Protein AF-A0A3C1D213-F1 (afdb_monomer_lite)

Radius of gyration: 16.61 Å; chains: 1; bounding box: 37×25×48 Å

Foldseek 3Di:
DDPPPPPPPPPPPPVDDPDDDPQWDWDADPPPRDIAIEGDDPVDPVNVVVCVVPVPRYDYPVPDDPVRVVVDDDDPVVVVVVVVVCVVPPD

Structure (mmCIF, N/CA/C/O backbone):
data_AF-A0A3C1D213-F1
#
_entry.id   AF-A0A3C1D213-F1
#
loop_
_atom_site.group_PDB
_atom_site.id
_atom_site.type_symbol
_atom_site.label_atom_id
_atom_site.label_alt_id
_atom_site.label_comp_id
_atom_site.label_asym_id
_atom_site.label_entity_id
_atom_site.label_seq_id
_atom_site.pdbx_PDB_ins_code
_atom_site.Cartn_x
_atom_site.Cartn_y
_atom_site.Cartn_z
_atom_site.occupancy
_atom_site.B_iso_or_equiv
_atom_site.auth_seq_id
_atom_site.auth_comp_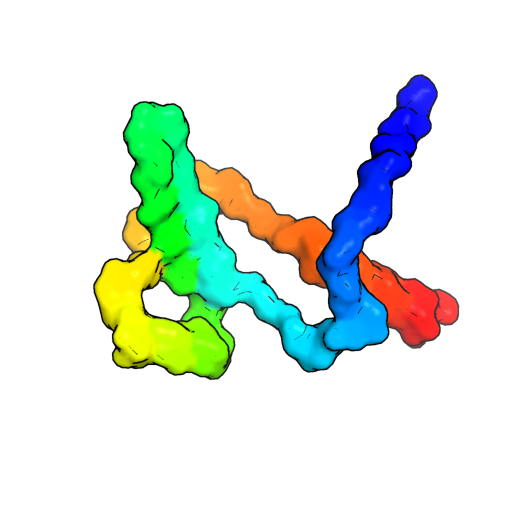id
_atom_site.auth_asym_id
_atom_site.auth_atom_id
_atom_site.pdbx_PDB_model_num
ATOM 1 N N . ALA A 1 1 ? -11.097 5.498 -32.584 1.00 36.47 1 ALA A N 1
ATOM 2 C CA . ALA A 1 1 ? -9.788 6.175 -32.536 1.00 36.47 1 ALA A CA 1
ATOM 3 C C . ALA A 1 1 ? -9.231 5.977 -31.139 1.00 36.47 1 ALA A C 1
ATOM 5 O O . ALA A 1 1 ? -9.941 6.241 -30.178 1.00 36.47 1 ALA A O 1
ATOM 6 N N . ILE A 1 2 ? -8.044 5.390 -31.040 1.00 34.75 2 ILE A N 1
ATOM 7 C CA . ILE A 1 2 ? -7.382 5.085 -29.772 1.00 34.75 2 ILE A CA 1
ATOM 8 C C . ILE A 1 2 ? -6.780 6.409 -29.305 1.00 34.75 2 ILE A C 1
ATOM 10 O O . ILE A 1 2 ? -5.800 6.878 -29.873 1.00 34.75 2 ILE A O 1
ATOM 14 N N . SER A 1 3 ? -7.451 7.086 -28.379 1.00 36.44 3 SER A N 1
ATOM 15 C CA . SER A 1 3 ? -6.898 8.278 -27.748 1.00 36.44 3 SER A CA 1
ATOM 16 C C . SER A 1 3 ? -5.928 7.810 -26.677 1.00 36.44 3 SER A C 1
ATOM 18 O O . SER A 1 3 ? -6.329 7.512 -25.555 1.00 36.44 3 SER A O 1
ATOM 20 N N . ASP A 1 4 ? -4.654 7.716 -27.050 1.00 43.19 4 ASP A N 1
ATOM 21 C CA . ASP A 1 4 ? -3.559 7.716 -26.092 1.00 43.19 4 ASP A CA 1
ATOM 22 C C . ASP A 1 4 ? -3.651 9.019 -25.298 1.00 43.19 4 ASP A C 1
ATOM 24 O O . ASP A 1 4 ? -3.349 10.110 -25.790 1.00 43.19 4 ASP A O 1
ATOM 28 N N . SER A 1 5 ? -4.146 8.915 -24.066 1.00 50.84 5 SER A N 1
ATOM 29 C CA . SER A 1 5 ? -4.092 10.000 -23.103 1.00 50.84 5 S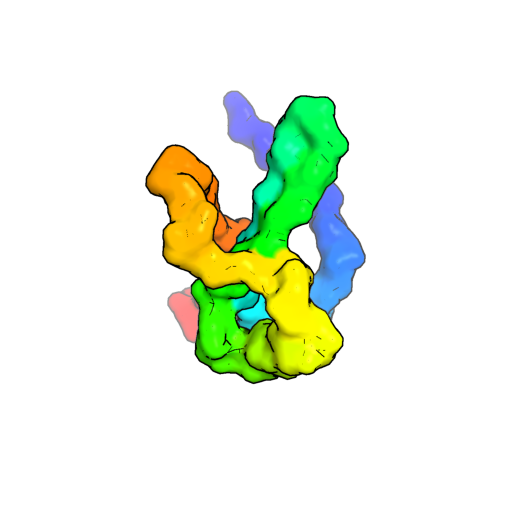ER A CA 1
ATOM 30 C C . SER A 1 5 ? -2.628 10.345 -22.889 1.00 50.84 5 SER A C 1
ATOM 32 O O . SER A 1 5 ? -1.903 9.638 -22.184 1.00 50.84 5 SER A O 1
ATOM 34 N N . ASN A 1 6 ? -2.220 11.456 -23.501 1.00 45.41 6 ASN A N 1
ATOM 35 C CA . ASN A 1 6 ? -0.980 12.179 -23.266 1.00 45.41 6 ASN A CA 1
ATOM 36 C C . ASN A 1 6 ? -1.019 12.744 -21.837 1.00 45.41 6 ASN A C 1
ATOM 38 O O . ASN A 1 6 ? -1.126 13.944 -21.590 1.00 45.41 6 ASN A O 1
ATOM 42 N N . THR A 1 7 ? -1.054 11.825 -20.876 1.00 48.22 7 THR A N 1
ATOM 43 C CA . THR A 1 7 ? -0.945 12.103 -19.458 1.00 48.22 7 THR A CA 1
ATOM 44 C C . THR A 1 7 ? 0.455 12.657 -19.329 1.00 48.22 7 THR A C 1
ATOM 46 O O . THR A 1 7 ? 1.411 11.913 -19.552 1.00 48.22 7 THR A O 1
ATOM 49 N N . ALA A 1 8 ? 0.571 13.965 -19.074 1.00 44.75 8 ALA A N 1
ATOM 50 C CA . ALA A 1 8 ? 1.842 14.599 -18.760 1.00 44.75 8 ALA A CA 1
ATOM 51 C C . ALA A 1 8 ? 2.624 13.630 -17.874 1.00 44.75 8 ALA A C 1
ATOM 53 O O . ALA A 1 8 ? 2.079 13.211 -16.847 1.00 44.75 8 ALA A O 1
ATOM 54 N N . GLN A 1 9 ? 3.810 13.194 -18.327 1.00 50.91 9 GLN A N 1
ATOM 55 C CA . GLN A 1 9 ? 4.679 12.302 -17.562 1.00 50.91 9 GLN A CA 1
ATOM 56 C C . GLN A 1 9 ? 4.644 12.798 -16.126 1.00 50.91 9 GLN A C 1
ATOM 58 O O . GLN A 1 9 ? 5.028 13.943 -15.866 1.00 50.91 9 GLN A O 1
ATOM 63 N N . GLN A 1 10 ? 4.047 12.005 -15.228 1.00 48.09 10 GLN A N 1
ATOM 64 C CA . GLN A 1 10 ? 3.968 12.402 -13.835 1.00 48.09 10 GLN A CA 1
ATOM 65 C C . GLN A 1 10 ? 5.392 12.737 -13.420 1.00 48.09 10 GLN A C 1
ATOM 67 O O . GLN A 1 10 ? 6.277 11.892 -13.531 1.00 48.09 10 GLN A O 1
ATOM 72 N N . ARG A 1 11 ? 5.605 13.987 -12.996 1.00 44.94 11 ARG A N 1
ATOM 73 C CA . ARG A 1 11 ? 6.891 14.521 -12.537 1.00 44.94 11 ARG A CA 1
ATOM 74 C C . ARG A 1 11 ? 7.307 13.913 -11.193 1.00 44.94 11 ARG A C 1
ATOM 76 O O . ARG A 1 11 ? 7.816 14.611 -10.323 1.00 44.94 11 ARG A O 1
ATOM 83 N N . PHE A 1 12 ? 7.072 12.625 -10.983 1.00 52.84 12 PHE A N 1
ATOM 84 C CA . PHE A 1 12 ? 7.925 11.889 -10.075 1.00 52.84 12 PHE A CA 1
ATOM 85 C C . PHE A 1 12 ? 9.260 11.799 -10.800 1.00 52.84 12 PHE A C 1
ATOM 87 O O . PHE A 1 12 ? 9.285 11.402 -11.962 1.00 52.84 12 PHE A O 1
ATOM 94 N N . GLY A 1 13 ? 10.340 12.258 -10.172 1.00 51.69 13 GLY A N 1
ATOM 95 C CA . GLY A 1 13 ? 11.687 12.100 -10.711 1.00 51.69 13 GLY A CA 1
ATOM 96 C C . GLY A 1 13 ? 12.005 10.612 -10.831 1.00 51.69 13 GLY A C 1
ATOM 97 O O . GLY A 1 13 ? 12.613 10.034 -9.939 1.00 51.69 13 GLY A O 1
ATOM 98 N N . LEU A 1 14 ? 11.542 9.981 -11.910 1.00 53.56 14 LEU A N 1
ATOM 99 C CA . LEU A 1 14 ? 11.871 8.607 -12.275 1.00 53.56 14 LEU A CA 1
ATOM 100 C C . LEU A 1 14 ? 13.336 8.504 -12.719 1.00 53.56 14 LEU A C 1
ATOM 102 O O . LEU A 1 14 ? 13.838 7.397 -12.878 1.00 53.56 14 LEU A O 1
ATOM 106 N N . ASP A 1 15 ? 14.013 9.642 -12.896 1.00 58.84 15 ASP A N 1
ATOM 107 C CA . ASP A 1 15 ? 15.358 9.731 -13.454 1.00 58.84 15 ASP A CA 1
ATOM 108 C C . ASP A 1 15 ? 16.390 8.927 -12.646 1.00 58.84 15 ASP A C 1
ATOM 110 O O . ASP A 1 15 ? 17.385 8.498 -13.220 1.00 58.84 15 ASP A O 1
ATOM 114 N N . ASN A 1 16 ? 16.154 8.670 -11.347 1.00 70.38 16 ASN A N 1
ATOM 115 C CA . ASN A 1 16 ? 16.991 7.784 -10.526 1.00 70.38 16 ASN A CA 1
ATOM 116 C C . ASN A 1 16 ? 16.201 7.073 -9.407 1.00 70.38 16 ASN A C 1
ATOM 118 O O . ASN A 1 16 ? 16.258 7.466 -8.242 1.00 70.38 16 ASN A O 1
ATOM 122 N N . ILE A 1 17 ? 15.494 5.990 -9.740 1.00 77.81 17 ILE A N 1
ATOM 123 C CA . ILE A 1 17 ? 14.934 5.066 -8.738 1.00 77.81 17 ILE A CA 1
ATOM 124 C C . ILE A 1 17 ? 15.923 3.923 -8.496 1.00 77.81 17 ILE A C 1
ATOM 126 O O . ILE A 1 17 ? 16.158 3.104 -9.380 1.00 77.81 17 ILE A O 1
ATOM 130 N N . ASN A 1 18 ? 16.459 3.827 -7.280 1.00 87.50 18 ASN A N 1
ATOM 131 C CA . ASN A 1 18 ? 17.298 2.706 -6.834 1.00 87.50 18 ASN A CA 1
ATOM 132 C C . ASN A 1 18 ? 16.523 1.645 -6.028 1.00 87.50 18 ASN A C 1
ATOM 134 O O . ASN A 1 18 ? 17.012 0.533 -5.843 1.00 87.50 18 ASN A O 1
ATOM 138 N N . TYR A 1 19 ? 15.323 1.981 -5.545 1.00 89.50 19 TYR A N 1
ATOM 139 C CA . TYR A 1 19 ? 14.488 1.109 -4.727 1.00 89.50 19 TYR A CA 1
ATOM 140 C C . TYR A 1 19 ? 13.005 1.375 -4.978 1.00 89.50 19 TYR A C 1
ATOM 142 O O . TYR A 1 19 ? 12.544 2.512 -4.896 1.00 89.50 19 TYR A O 1
ATOM 150 N N . ILE A 1 20 ? 12.242 0.318 -5.249 1.00 89.94 20 ILE A N 1
ATOM 151 C CA . ILE A 1 20 ? 10.784 0.374 -5.367 1.00 89.94 20 ILE A CA 1
ATOM 152 C C . ILE A 1 20 ? 10.182 -0.961 -4.924 1.00 89.94 20 ILE A C 1
ATOM 154 O O . ILE A 1 20 ? 10.645 -2.029 -5.327 1.00 89.94 20 ILE A O 1
ATOM 158 N N . ARG A 1 21 ? 9.143 -0.906 -4.086 1.00 94.12 21 ARG A N 1
ATOM 159 C CA . ARG A 1 21 ? 8.396 -2.070 -3.591 1.00 94.12 21 ARG A CA 1
ATOM 160 C C . ARG A 1 21 ? 6.908 -1.756 -3.491 1.00 94.12 21 ARG A C 1
ATOM 162 O O . ARG A 1 21 ? 6.505 -0.600 -3.406 1.00 94.12 21 ARG A O 1
ATOM 169 N N . ASN A 1 22 ? 6.091 -2.804 -3.510 1.00 94.44 22 ASN A N 1
ATOM 170 C CA . ASN A 1 22 ? 4.644 -2.721 -3.325 1.00 94.44 22 ASN A CA 1
ATOM 171 C C . ASN A 1 22 ? 4.279 -3.046 -1.867 1.00 94.44 22 ASN A C 1
ATOM 173 O O . ASN A 1 22 ? 3.636 -4.057 -1.596 1.00 94.44 22 ASN A O 1
ATOM 177 N N . SER A 1 23 ? 4.745 -2.217 -0.937 1.00 95.50 23 SER A N 1
ATOM 178 C CA . SER A 1 23 ? 4.772 -2.569 0.487 1.00 95.50 23 SER A CA 1
ATOM 179 C C . SER A 1 23 ? 3.475 -2.287 1.234 1.00 95.50 23 SER A C 1
ATOM 181 O O . SER A 1 23 ? 3.191 -2.945 2.228 1.00 95.50 23 SER A O 1
ATOM 183 N N . VAL A 1 24 ? 2.669 -1.326 0.777 1.00 95.75 24 VAL A N 1
ATOM 184 C CA . VAL A 1 24 ? 1.439 -0.899 1.463 1.00 95.75 24 VAL A CA 1
ATOM 185 C C . VAL A 1 24 ? 0.292 -0.772 0.470 1.00 95.75 24 VAL A C 1
ATOM 187 O O . VAL A 1 24 ? 0.474 -0.278 -0.645 1.00 95.75 24 VAL A O 1
ATOM 190 N N . LYS A 1 25 ? -0.911 -1.172 0.891 1.00 95.19 25 LYS A N 1
ATOM 191 C CA . LYS A 1 25 ? -2.171 -0.815 0.224 1.00 95.19 25 LYS A CA 1
ATOM 192 C C . LYS A 1 25 ? -2.962 0.141 1.100 1.00 95.19 25 LYS A C 1
ATOM 194 O O . LYS A 1 25 ? -3.144 -0.121 2.282 1.00 95.19 25 LYS A O 1
ATOM 199 N N . ALA A 1 26 ? -3.444 1.228 0.512 1.00 94.62 26 ALA A N 1
ATOM 200 C CA . ALA A 1 26 ? -4.328 2.169 1.181 1.00 94.62 26 ALA A CA 1
ATOM 201 C C . ALA A 1 26 ? -5.745 2.021 0.626 1.00 94.62 26 ALA A C 1
ATOM 203 O O . ALA A 1 26 ? -5.930 1.959 -0.591 1.00 94.62 26 ALA A O 1
ATOM 204 N N . THR A 1 27 ? -6.734 1.988 1.510 1.00 95.19 27 THR A N 1
ATOM 205 C CA . THR A 1 27 ? -8.144 2.161 1.159 1.00 95.19 27 THR A CA 1
ATOM 206 C C . THR A 1 27 ? -8.647 3.459 1.764 1.00 95.19 27 THR A C 1
ATOM 208 O O . THR A 1 27 ? -8.162 3.898 2.808 1.00 95.19 27 THR A O 1
ATOM 211 N N . VAL A 1 28 ? -9.604 4.082 1.087 1.00 96.06 28 VAL A N 1
ATOM 212 C CA . VAL A 1 28 ? -10.281 5.285 1.565 1.00 96.06 28 VAL A CA 1
ATOM 213 C C . VAL A 1 28 ? -11.764 4.974 1.581 1.00 96.06 28 VAL A C 1
ATOM 215 O O . VAL A 1 28 ? -12.316 4.560 0.561 1.00 96.06 28 VAL A O 1
ATOM 218 N N . ASP A 1 29 ? -12.388 5.131 2.739 1.00 94.75 29 ASP A N 1
ATOM 219 C CA . ASP A 1 29 ? -13.838 5.067 2.850 1.00 94.75 29 ASP A CA 1
ATOM 220 C C . ASP A 1 29 ? -14.447 6.276 2.123 1.00 94.75 29 ASP A C 1
ATOM 222 O O . ASP A 1 29 ? -14.057 7.422 2.348 1.00 94.75 29 ASP A O 1
ATOM 226 N N . ALA A 1 30 ? -15.373 6.016 1.203 1.00 95.12 30 ALA A N 1
ATOM 227 C CA . ALA A 1 30 ? -15.958 7.051 0.359 1.00 95.12 30 ALA A CA 1
ATOM 228 C C . ALA A 1 30 ? -16.960 7.951 1.102 1.00 95.12 30 ALA A C 1
ATOM 230 O O . ALA A 1 30 ? -17.267 9.037 0.611 1.00 95.12 30 ALA A O 1
ATOM 231 N N . TYR A 1 31 ? -17.482 7.513 2.249 1.00 95.75 31 TYR A N 1
ATOM 232 C CA . TYR A 1 31 ? -18.482 8.252 3.015 1.00 95.75 31 TYR A CA 1
ATOM 233 C C . TYR A 1 31 ? -17.850 9.240 3.993 1.00 95.75 31 TYR A C 1
ATOM 235 O O . TYR A 1 31 ? -18.310 10.378 4.079 1.00 95.75 31 TYR A O 1
ATOM 243 N N . ASP A 1 32 ? -16.814 8.825 4.726 1.00 96.25 32 ASP A N 1
ATOM 244 C CA . ASP A 1 32 ? -16.182 9.645 5.773 1.00 96.25 32 ASP A CA 1
ATOM 245 C C . ASP A 1 32 ? -14.717 10.024 5.478 1.00 96.25 32 ASP A C 1
ATOM 247 O O . ASP A 1 32 ? -14.127 10.832 6.198 1.00 96.25 32 ASP A O 1
ATOM 251 N N . GLY A 1 33 ? -14.124 9.486 4.408 1.00 96.19 33 GLY A N 1
ATOM 252 C CA . GLY A 1 33 ? -12.737 9.747 4.027 1.00 96.19 33 GLY A CA 1
ATOM 253 C C . GLY A 1 33 ? -11.703 9.001 4.872 1.00 96.19 33 GLY A C 1
ATOM 254 O O . GLY A 1 33 ? -10.506 9.288 4.764 1.00 96.19 33 GLY A O 1
ATOM 255 N N . LYS A 1 34 ? -12.112 8.053 5.720 1.00 96.06 34 LYS A N 1
ATOM 256 C CA . LYS A 1 34 ? -11.200 7.301 6.581 1.00 96.06 34 LYS A CA 1
ATOM 257 C C . LYS A 1 34 ? -10.214 6.492 5.751 1.00 96.06 34 LYS A C 1
ATOM 259 O O . LYS A 1 34 ? -10.585 5.607 4.982 1.00 96.06 34 LYS A O 1
ATOM 264 N N . VAL A 1 35 ? -8.930 6.753 5.978 1.00 96.38 35 VAL A N 1
ATOM 265 C CA . VAL A 1 35 ? -7.839 6.008 5.351 1.00 96.38 35 VAL A CA 1
ATOM 266 C C . VAL A 1 35 ? -7.480 4.804 6.214 1.00 96.38 35 VAL A C 1
ATOM 268 O O . VAL A 1 35 ? -7.224 4.940 7.410 1.00 96.38 35 VAL A O 1
ATOM 271 N N . THR A 1 36 ? -7.427 3.622 5.606 1.00 96.12 36 THR A N 1
ATOM 272 C CA . THR A 1 36 ? -6.883 2.415 6.237 1.00 96.12 36 THR A CA 1
ATOM 273 C C . THR A 1 36 ? -5.689 1.924 5.436 1.00 96.12 36 THR A C 1
ATOM 275 O O . THR A 1 36 ? -5.769 1.773 4.218 1.00 96.12 36 THR A O 1
ATOM 278 N N . LEU A 1 37 ? -4.572 1.684 6.119 1.00 96.31 37 LEU A N 1
ATOM 279 C CA . LEU A 1 37 ? -3.345 1.181 5.511 1.00 96.31 37 LEU A CA 1
ATOM 280 C C . LEU A 1 37 ? -3.167 -0.297 5.856 1.00 96.31 37 LEU A C 1
ATOM 282 O O . LEU A 1 37 ? -3.312 -0.685 7.014 1.00 96.31 37 LEU A O 1
ATOM 286 N N . TYR A 1 38 ? -2.813 -1.100 4.861 1.00 96.31 38 TYR A N 1
ATOM 287 C CA . TYR A 1 38 ? -2.571 -2.533 4.980 1.00 96.31 38 TYR A CA 1
ATOM 288 C C . TYR A 1 38 ? -1.127 -2.853 4.601 1.00 96.31 38 TYR A C 1
ATOM 290 O O . TYR A 1 38 ? -0.657 -2.439 3.537 1.00 96.31 38 TYR A O 1
ATOM 298 N N . ALA A 1 39 ? -0.434 -3.595 5.458 1.00 96.31 39 ALA A N 1
ATOM 299 C CA . ALA A 1 39 ? 0.937 -4.047 5.238 1.00 96.31 39 ALA A CA 1
ATOM 300 C C . ALA A 1 39 ? 0.959 -5.176 4.196 1.00 96.31 39 ALA A C 1
ATOM 302 O O . ALA A 1 39 ? 0.593 -6.290 4.523 1.00 96.31 39 ALA A O 1
ATOM 303 N N . TRP A 1 40 ? 1.340 -4.896 2.947 1.00 95.50 40 TRP A N 1
ATOM 304 C CA . TRP A 1 40 ? 1.204 -5.827 1.815 1.00 95.50 40 TRP A CA 1
ATOM 305 C C . TRP A 1 40 ? 2.409 -6.757 1.604 1.00 95.50 40 TRP A C 1
ATOM 307 O O . TRP A 1 40 ? 2.236 -7.923 1.262 1.00 95.50 40 TRP A O 1
ATOM 317 N N . ASP A 1 41 ? 3.629 -6.242 1.767 1.00 94.62 41 ASP A N 1
ATOM 318 C CA . ASP A 1 41 ? 4.868 -7.021 1.639 1.00 94.62 41 ASP A CA 1
ATOM 319 C C . ASP A 1 41 ? 5.601 -7.028 2.981 1.00 94.62 41 ASP A C 1
ATOM 321 O O . ASP A 1 41 ? 6.439 -6.171 3.252 1.00 94.62 41 ASP A O 1
ATOM 325 N N . GLU A 1 42 ? 5.272 -7.994 3.838 1.00 92.06 42 GLU A N 1
ATOM 326 C CA . GLU A 1 42 ? 5.852 -8.124 5.185 1.00 92.06 42 GLU A CA 1
ATOM 327 C C . GLU A 1 42 ? 7.367 -8.399 5.175 1.00 92.06 42 GLU A C 1
ATOM 329 O O . GLU A 1 42 ? 8.037 -8.272 6.204 1.00 92.06 42 GLU A O 1
ATOM 334 N N . THR A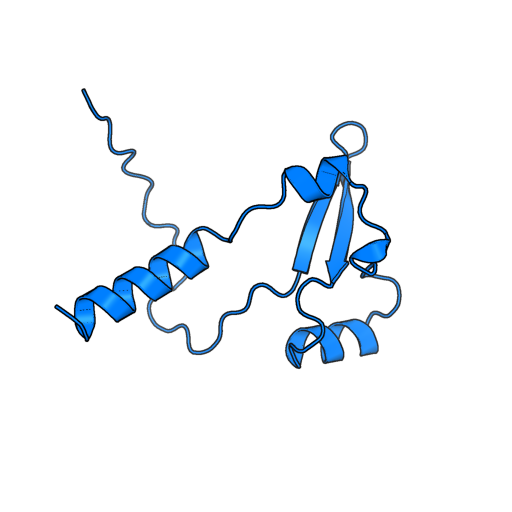 1 43 ? 7.931 -8.750 4.015 1.00 94.94 43 THR A N 1
ATOM 335 C CA . THR A 1 43 ? 9.372 -8.973 3.853 1.00 94.94 43 THR A CA 1
ATOM 336 C C . THR A 1 43 ? 10.150 -7.690 3.562 1.00 94.94 43 THR A C 1
ATOM 338 O O . THR A 1 43 ? 11.381 -7.703 3.621 1.00 94.94 43 THR A O 1
ATOM 341 N N . ASP A 1 44 ? 9.468 -6.574 3.283 1.00 96.25 44 ASP A N 1
ATOM 342 C CA . ASP A 1 44 ? 10.117 -5.293 3.014 1.00 96.25 44 ASP A CA 1
ATOM 343 C C . ASP A 1 44 ? 10.745 -4.701 4.296 1.00 96.25 44 ASP A C 1
ATOM 345 O O . ASP A 1 44 ? 10.023 -4.354 5.238 1.00 96.25 44 ASP A O 1
ATOM 349 N N . PRO A 1 45 ? 12.077 -4.497 4.343 1.00 95.62 45 PRO A N 1
ATOM 350 C CA . PRO A 1 45 ? 12.741 -3.911 5.508 1.00 95.62 45 PRO A CA 1
ATOM 351 C C . PRO A 1 45 ? 12.284 -2.475 5.812 1.00 95.62 45 PRO A C 1
ATOM 353 O O . PRO A 1 45 ? 12.290 -2.056 6.977 1.00 95.62 45 PRO A O 1
ATOM 356 N N . VAL A 1 46 ? 11.869 -1.710 4.795 1.00 95.31 46 VAL A N 1
ATOM 357 C CA . VAL A 1 46 ? 11.344 -0.348 4.980 1.00 95.31 46 VAL A CA 1
ATOM 358 C C . VAL A 1 46 ? 9.992 -0.405 5.688 1.00 95.31 46 VAL A C 1
ATOM 360 O O . VAL A 1 46 ? 9.793 0.303 6.677 1.00 95.31 46 VAL A O 1
ATOM 363 N N . LEU A 1 47 ? 9.099 -1.302 5.260 1.00 96.00 47 LEU A N 1
ATOM 364 C CA . LEU A 1 47 ? 7.814 -1.534 5.922 1.00 96.00 47 LEU A CA 1
ATOM 365 C C . LEU A 1 47 ? 7.985 -2.008 7.367 1.00 96.00 47 LEU A C 1
ATOM 367 O O . LEU A 1 47 ? 7.347 -1.464 8.267 1.00 96.00 47 LEU A O 1
ATOM 371 N N . GLN A 1 48 ? 8.880 -2.968 7.608 1.00 95.75 48 GLN A N 1
ATOM 372 C CA . GLN A 1 48 ? 9.164 -3.468 8.957 1.00 95.75 48 GLN A CA 1
ATOM 373 C C . GLN A 1 48 ? 9.656 -2.355 9.887 1.00 95.75 48 GLN A C 1
ATOM 375 O O . GLN A 1 48 ? 9.282 -2.298 11.058 1.00 95.75 48 GLN A O 1
ATOM 380 N N . THR A 1 49 ? 10.494 -1.449 9.379 1.00 96.19 49 THR A N 1
ATOM 381 C CA . THR A 1 49 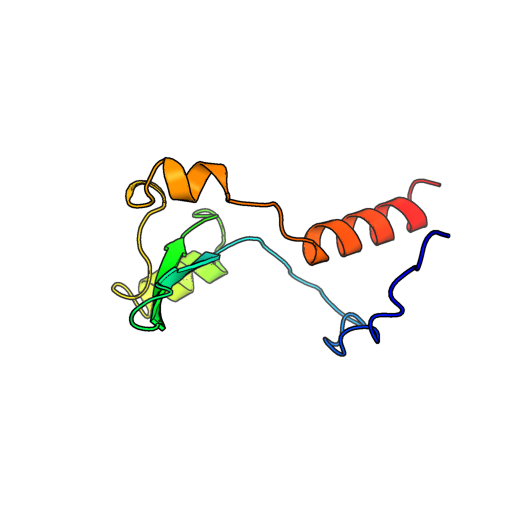? 10.964 -0.287 10.144 1.00 96.19 49 THR A CA 1
ATOM 382 C C . THR A 1 49 ? 9.814 0.673 10.433 1.00 96.19 49 THR A C 1
ATOM 384 O O . THR A 1 49 ? 9.663 1.122 11.568 1.00 96.19 49 THR A O 1
ATOM 387 N N . TRP A 1 50 ? 8.950 0.930 9.448 1.00 95.44 50 TRP A N 1
ATOM 388 C CA . TRP A 1 50 ? 7.769 1.773 9.629 1.00 95.44 50 TRP A CA 1
ATOM 389 C C . TRP A 1 50 ? 6.809 1.216 10.686 1.00 95.44 50 TRP A C 1
ATOM 391 O O . TRP A 1 50 ? 6.364 1.956 11.559 1.00 95.44 50 TRP A O 1
ATOM 401 N N . GLN A 1 51 ? 6.546 -0.094 10.673 1.00 94.94 51 GLN A N 1
ATOM 402 C CA . GLN A 1 51 ? 5.719 -0.764 11.683 1.00 94.94 51 GLN A CA 1
ATOM 403 C C . GLN A 1 51 ? 6.319 -0.672 13.091 1.00 94.94 51 GLN A C 1
ATOM 405 O O . GLN A 1 51 ? 5.578 -0.510 14.055 1.00 94.94 51 GLN A O 1
ATOM 410 N N . LYS A 1 52 ? 7.651 -0.728 13.229 1.00 95.50 52 LYS A N 1
ATOM 411 C CA . LYS A 1 52 ? 8.325 -0.548 14.529 1.00 95.50 52 LYS A CA 1
ATOM 412 C C . LYS A 1 52 ? 8.163 0.868 15.077 1.00 95.50 52 LYS A C 1
ATOM 414 O O . LYS A 1 52 ? 7.991 1.033 16.280 1.00 95.50 52 LYS A O 1
ATOM 419 N N . VAL A 1 53 ? 8.234 1.879 14.210 1.00 96.69 53 VAL A N 1
ATOM 420 C CA . VAL A 1 53 ? 8.093 3.290 14.606 1.00 96.69 53 VAL A CA 1
ATOM 421 C C . VAL A 1 53 ? 6.626 3.650 14.866 1.00 96.69 53 VAL A C 1
ATOM 423 O O . VAL A 1 53 ? 6.332 4.389 15.803 1.00 96.69 53 VAL A O 1
ATOM 426 N N . TYR A 1 54 ? 5.700 3.101 14.074 1.00 94.88 54 TYR A N 1
ATOM 427 C CA . TYR A 1 54 ? 4.273 3.432 14.096 1.00 94.88 54 TYR A CA 1
ATOM 428 C C . TYR A 1 54 ? 3.373 2.184 14.191 1.00 94.88 54 TYR A C 1
ATOM 430 O O . TYR A 1 54 ? 2.621 1.884 13.253 1.00 94.88 54 TYR A O 1
ATOM 438 N N . PRO A 1 55 ? 3.383 1.468 15.327 1.00 90.31 55 PRO A N 1
ATOM 439 C CA . PRO A 1 55 ? 2.783 0.135 15.453 1.00 90.31 55 PRO A CA 1
ATOM 440 C C . PRO A 1 55 ? 1.266 0.078 15.235 1.00 90.31 55 PRO A C 1
ATOM 442 O O . PRO A 1 55 ? 0.742 -0.976 14.898 1.00 90.31 55 PRO A O 1
ATOM 445 N N . SER A 1 56 ? 0.547 1.192 15.395 1.00 92.44 56 SER A N 1
ATOM 446 C CA . SER A 1 56 ? -0.912 1.257 15.230 1.00 92.44 56 SER A CA 1
ATOM 447 C C . SER A 1 56 ? -1.381 1.768 13.863 1.00 92.44 56 SER A C 1
ATOM 449 O O . SER A 1 56 ? -2.585 1.863 13.631 1.00 92.44 56 SER A O 1
ATOM 451 N N . THR A 1 57 ? -0.465 2.131 12.958 1.00 93.44 57 THR A N 1
ATOM 452 C CA . THR A 1 57 ? -0.834 2.788 11.687 1.00 93.44 57 THR A CA 1
ATOM 453 C C . THR A 1 57 ? -1.179 1.822 10.560 1.00 93.44 57 THR A C 1
ATOM 455 O O . THR A 1 57 ? -1.863 2.207 9.614 1.00 93.44 57 THR A O 1
ATOM 458 N N . LEU A 1 58 ? -0.717 0.576 10.655 1.00 95.44 58 LEU A N 1
ATOM 459 C CA . LEU A 1 58 ? -0.864 -0.446 9.625 1.00 95.44 58 LEU A CA 1
ATOM 460 C C . LEU A 1 58 ? -1.679 -1.617 10.161 1.00 95.44 58 LEU A C 1
ATOM 462 O O . LEU A 1 58 ? -1.456 -2.080 11.277 1.00 95.44 58 LEU A O 1
ATOM 466 N N . LYS A 1 59 ? -2.586 -2.123 9.330 1.00 95.44 59 LYS A N 1
ATOM 467 C CA . LYS A 1 59 ? -3.315 -3.366 9.567 1.00 95.44 59 LYS A CA 1
ATOM 468 C C . LYS A 1 59 ? -2.679 -4.529 8.807 1.00 95.44 59 LYS A C 1
ATOM 470 O O . LYS A 1 59 ? -2.108 -4.310 7.733 1.00 95.44 59 LYS A O 1
ATOM 475 N N . PRO A 1 60 ? -2.786 -5.762 9.320 1.00 94.94 60 PRO A N 1
ATOM 476 C CA . PRO A 1 60 ? -2.407 -6.941 8.555 1.00 94.94 60 PRO A CA 1
ATOM 477 C C . PRO A 1 60 ? -3.353 -7.135 7.361 1.00 94.94 60 PRO A C 1
ATOM 479 O O . PRO A 1 60 ? -4.516 -6.730 7.394 1.00 94.94 60 PRO A O 1
ATOM 482 N N . ILE A 1 61 ? -2.868 -7.784 6.300 1.00 93.12 61 ILE A N 1
ATOM 483 C CA . ILE A 1 61 ? -3.668 -8.084 5.094 1.00 93.12 61 ILE A CA 1
ATOM 484 C C . ILE A 1 61 ? -4.885 -8.942 5.435 1.00 93.12 61 ILE A C 1
ATOM 486 O O . ILE A 1 61 ? -5.929 -8.795 4.808 1.00 93.12 61 ILE A O 1
ATOM 490 N N . SER A 1 62 ? -4.765 -9.809 6.442 1.00 94.38 62 SER A N 1
ATOM 491 C CA . SER A 1 62 ? -5.852 -10.662 6.929 1.00 94.38 62 SER A CA 1
ATOM 492 C C . SER A 1 62 ? -7.094 -9.883 7.368 1.00 94.38 62 SER A C 1
ATOM 494 O O . SER A 1 62 ? -8.187 -10.439 7.347 1.00 94.38 62 SER A O 1
ATOM 496 N N . ASP A 1 63 ? -6.942 -8.607 7.736 1.00 95.69 63 ASP A N 1
ATOM 497 C CA . ASP A 1 63 ? -8.052 -7.734 8.132 1.00 95.69 63 ASP A CA 1
ATOM 498 C C . ASP A 1 63 ? -8.754 -7.084 6.924 1.00 95.69 63 ASP A C 1
ATOM 500 O O . ASP A 1 63 ? -9.732 -6.347 7.086 1.00 95.69 63 ASP A O 1
ATOM 504 N N . MET A 1 64 ? -8.245 -7.281 5.705 1.00 95.50 64 MET A N 1
ATOM 505 C CA . MET A 1 64 ? -8.879 -6.798 4.481 1.00 95.50 64 MET A CA 1
ATOM 506 C C . MET A 1 64 ? -10.047 -7.715 4.108 1.00 95.50 64 MET A C 1
ATOM 508 O O . MET A 1 64 ? -9.896 -8.932 4.029 1.00 95.50 64 MET A O 1
ATOM 512 N N . SER A 1 65 ? -11.220 -7.133 3.839 1.00 95.69 65 SER A N 1
ATOM 513 C CA . SER A 1 65 ? -12.384 -7.913 3.407 1.00 95.69 65 SER A CA 1
ATOM 514 C C . SER A 1 65 ? -12.147 -8.581 2.049 1.00 95.69 65 SER A C 1
ATOM 516 O O . SER A 1 65 ? -11.399 -8.073 1.211 1.00 95.69 65 SER A O 1
ATOM 518 N N . ALA A 1 66 ? -12.826 -9.705 1.802 1.00 95.56 66 ALA A N 1
ATOM 519 C CA . ALA A 1 66 ? -12.731 -10.426 0.531 1.00 95.56 66 ALA A CA 1
ATOM 520 C C . ALA A 1 66 ? -13.141 -9.554 -0.672 1.00 95.56 66 ALA A C 1
ATOM 522 O O . ALA A 1 66 ? -12.481 -9.580 -1.712 1.00 95.56 66 ALA A O 1
ATOM 523 N N . ASP A 1 67 ? -14.173 -8.723 -0.505 1.00 94.69 67 ASP A N 1
ATOM 524 C CA . ASP A 1 67 ? -14.620 -7.792 -1.543 1.00 94.69 67 ASP A CA 1
ATOM 525 C C . ASP A 1 67 ? -13.528 -6.778 -1.890 1.00 94.69 67 ASP A C 1
ATOM 527 O O . ASP A 1 67 ? -13.212 -6.598 -3.067 1.00 94.69 67 ASP A O 1
ATOM 531 N N . LEU A 1 68 ? -12.878 -6.165 -0.894 1.00 93.88 68 LEU A N 1
ATOM 532 C CA . LEU A 1 68 ? -11.751 -5.261 -1.141 1.00 93.88 68 LEU A CA 1
ATOM 533 C C . LEU A 1 68 ? -10.574 -5.998 -1.783 1.00 93.88 68 LEU A C 1
ATOM 535 O O . LEU A 1 68 ? -9.994 -5.496 -2.746 1.00 93.88 68 LEU A O 1
ATOM 539 N N . MET A 1 69 ? -10.268 -7.205 -1.304 1.00 94.38 69 MET A N 1
ATOM 540 C CA . MET A 1 69 ? -9.189 -8.037 -1.834 1.00 94.38 69 MET A CA 1
ATOM 541 C C . MET A 1 69 ? -9.364 -8.312 -3.332 1.00 94.38 69 MET A C 1
ATOM 543 O O . MET A 1 69 ? -8.408 -8.194 -4.098 1.00 94.38 69 MET A O 1
ATOM 547 N N . SER A 1 70 ? -10.594 -8.596 -3.776 1.00 96.12 70 SER A N 1
ATOM 548 C CA . SER A 1 70 ? -10.906 -8.843 -5.193 1.00 96.12 70 SER A CA 1
ATOM 549 C C . SER A 1 70 ? -10.638 -7.642 -6.113 1.00 96.12 70 SER A C 1
ATOM 551 O O . SER A 1 70 ? -10.454 -7.806 -7.321 1.00 96.12 70 SER A O 1
ATOM 553 N N . HIS A 1 71 ? -10.563 -6.434 -5.550 1.00 94.94 71 HIS A N 1
ATOM 554 C CA . HIS A 1 71 ? -10.301 -5.201 -6.288 1.00 94.94 71 HIS A CA 1
ATOM 555 C C . HIS A 1 71 ? -8.8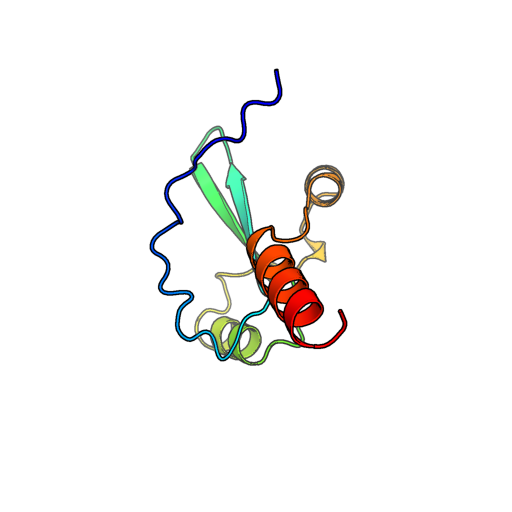36 -4.765 -6.231 1.00 94.94 71 HIS A C 1
ATOM 557 O O . HIS A 1 71 ? -8.461 -3.818 -6.929 1.00 94.94 71 HIS A O 1
ATOM 563 N N . VAL A 1 72 ? -7.984 -5.437 -5.452 1.00 93.56 72 VAL A N 1
ATOM 564 C CA . VAL A 1 72 ? -6.567 -5.078 -5.368 1.00 93.56 72 VAL A CA 1
ATOM 565 C C . VAL A 1 72 ? -5.888 -5.301 -6.717 1.00 93.56 72 VAL A C 1
ATOM 567 O O . VAL A 1 72 ? -5.961 -6.371 -7.318 1.00 93.56 72 VAL A O 1
ATOM 570 N N . ARG A 1 73 ? -5.190 -4.270 -7.203 1.00 92.69 73 ARG A N 1
ATOM 571 C CA . ARG A 1 73 ? -4.444 -4.310 -8.465 1.00 92.69 73 ARG A CA 1
ATOM 572 C C . ARG A 1 73 ? -2.941 -4.199 -8.243 1.00 92.69 73 ARG A C 1
ATOM 574 O O . ARG A 1 73 ? -2.455 -3.630 -7.257 1.00 92.69 73 ARG A O 1
ATOM 581 N N . TYR A 1 74 ? -2.207 -4.731 -9.214 1.00 92.19 74 TYR A N 1
ATOM 582 C CA . TYR A 1 74 ? -0.771 -4.531 -9.307 1.00 92.19 74 TYR A CA 1
ATOM 583 C C . TYR A 1 74 ? -0.449 -3.058 -9.613 1.00 92.19 74 TYR A C 1
ATOM 585 O O . TYR A 1 74 ? -1.131 -2.468 -10.454 1.00 92.19 74 TYR A O 1
ATOM 593 N N . PRO A 1 75 ? 0.559 -2.445 -8.964 1.00 92.06 75 PRO A N 1
ATOM 594 C CA . PRO A 1 75 ? 0.886 -1.042 -9.197 1.00 92.06 75 PRO A CA 1
ATOM 595 C C . PRO A 1 75 ? 1.352 -0.780 -10.632 1.00 92.06 75 PRO A C 1
ATOM 597 O O . PRO A 1 75 ? 2.329 -1.365 -11.104 1.00 92.06 75 PRO A O 1
ATOM 600 N N . THR A 1 76 ? 0.691 0.158 -11.307 1.00 90.62 76 THR A N 1
ATOM 601 C CA . THR A 1 76 ? 0.998 0.529 -12.694 1.00 90.62 76 THR A CA 1
ATOM 602 C C . THR A 1 76 ? 2.430 1.039 -12.858 1.00 90.62 76 THR A C 1
ATOM 604 O O . THR A 1 76 ? 3.079 0.715 -13.848 1.00 90.62 76 THR A O 1
ATOM 607 N N . ASP A 1 77 ? 2.955 1.808 -11.904 1.00 87.88 77 ASP A N 1
ATOM 608 C CA . ASP A 1 77 ? 4.304 2.377 -12.026 1.00 87.88 77 ASP A CA 1
ATOM 609 C C . ASP A 1 77 ? 5.400 1.328 -11.861 1.00 87.88 77 ASP A C 1
ATOM 611 O O . ASP A 1 77 ? 6.392 1.353 -12.588 1.00 87.88 77 ASP A O 1
ATOM 615 N N . LEU A 1 78 ? 5.176 0.333 -10.998 1.00 90.44 78 LEU A N 1
ATOM 616 C CA . LEU A 1 78 ? 6.091 -0.797 -10.867 1.00 90.44 78 LEU A CA 1
ATOM 617 C C . LEU A 1 78 ? 6.122 -1.616 -12.168 1.00 90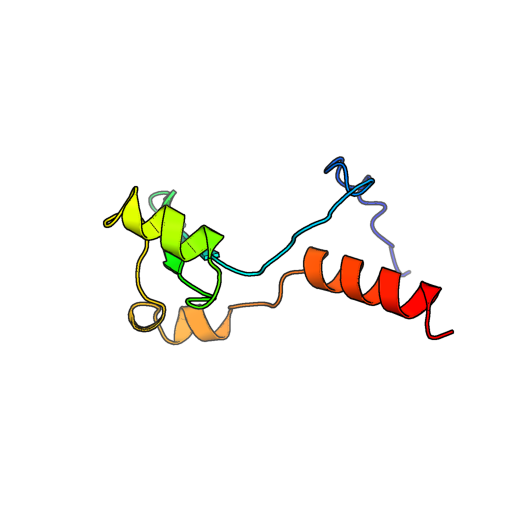.44 78 LEU A C 1
ATOM 619 O O . LEU A 1 78 ? 7.197 -1.959 -12.657 1.00 90.44 78 LEU A O 1
ATOM 623 N N . PHE A 1 79 ? 4.960 -1.813 -12.801 1.00 90.94 79 PHE A N 1
ATOM 624 C CA . PHE A 1 79 ? 4.876 -2.431 -14.126 1.00 90.94 79 PHE A CA 1
ATOM 625 C C . PHE A 1 79 ? 5.583 -1.609 -15.216 1.00 90.94 79 PHE A C 1
ATOM 627 O O . PHE A 1 79 ? 6.279 -2.174 -16.060 1.00 90.94 79 PHE A O 1
ATOM 634 N N . LYS A 1 80 ? 5.455 -0.274 -15.208 1.00 88.69 80 LYS A N 1
ATOM 635 C CA . LYS A 1 80 ? 6.165 0.606 -16.156 1.00 88.69 80 LYS A CA 1
ATOM 636 C C . LYS A 1 80 ? 7.683 0.456 -16.030 1.00 88.69 80 LYS A C 1
ATOM 638 O O . LYS A 1 80 ? 8.340 0.283 -17.053 1.00 88.69 80 LYS A O 1
ATOM 643 N N . VAL A 1 81 ? 8.221 0.473 -14.807 1.00 87.31 81 VAL A N 1
ATOM 644 C CA . VAL A 1 81 ? 9.665 0.305 -14.550 1.00 87.31 81 VAL A CA 1
ATOM 645 C C . VAL A 1 81 ? 10.152 -1.057 -15.044 1.00 87.31 81 VAL A C 1
ATOM 647 O O . VAL A 1 81 ? 11.139 -1.131 -15.771 1.00 87.31 81 VAL A O 1
ATOM 650 N N . GLN A 1 82 ? 9.429 -2.134 -14.731 1.00 88.88 82 GLN A N 1
ATOM 651 C CA . GLN A 1 82 ? 9.779 -3.479 -15.200 1.00 88.88 82 GLN A CA 1
ATOM 652 C C . GLN A 1 82 ? 9.787 -3.583 -16.725 1.00 88.88 82 GLN A C 1
ATOM 654 O O . GLN A 1 82 ? 10.727 -4.133 -17.295 1.00 88.88 82 GLN A O 1
ATOM 659 N N . ARG A 1 83 ? 8.769 -3.031 -17.400 1.00 90.62 83 ARG A N 1
ATOM 660 C CA . ARG A 1 83 ? 8.728 -3.014 -18.868 1.00 90.62 83 ARG A CA 1
ATOM 661 C C . ARG A 1 83 ? 9.868 -2.202 -19.473 1.00 90.62 83 ARG A C 1
ATOM 663 O O . ARG A 1 83 ? 10.420 -2.631 -20.479 1.00 90.62 83 ARG A O 1
ATOM 670 N N . ALA A 1 84 ? 10.225 -1.066 -18.875 1.00 86.56 84 ALA A N 1
ATOM 671 C CA . ALA A 1 84 ? 11.347 -0.255 -19.340 1.00 86.56 84 ALA A CA 1
ATOM 672 C C . ALA A 1 84 ? 12.672 -1.029 -19.252 1.00 86.56 84 ALA A C 1
ATOM 674 O O . ALA A 1 84 ? 13.414 -1.077 -20.227 1.00 86.56 84 ALA A O 1
ATOM 675 N N . ILE A 1 85 ? 12.930 -1.709 -18.129 1.00 85.44 85 ILE A N 1
ATOM 676 C CA . ILE A 1 85 ? 14.121 -2.557 -17.954 1.00 85.44 85 ILE A CA 1
ATOM 677 C C . ILE A 1 85 ? 14.119 -3.713 -18.964 1.00 85.44 85 ILE A C 1
ATOM 679 O O . ILE A 1 85 ? 15.136 -3.973 -19.603 1.00 85.44 85 ILE A O 1
ATOM 683 N N . LEU A 1 86 ? 12.982 -4.390 -19.149 1.00 87.50 86 LEU A N 1
ATOM 684 C CA . LEU A 1 86 ? 12.872 -5.486 -20.113 1.00 87.50 86 LEU A CA 1
ATOM 685 C C . LEU A 1 86 ? 13.202 -5.018 -21.539 1.00 87.50 86 LEU A C 1
ATOM 687 O O . LEU A 1 86 ? 13.965 -5.686 -22.228 1.00 87.50 86 LEU A O 1
ATOM 691 N N . GLY A 1 87 ? 12.690 -3.855 -21.951 1.00 86.19 87 GLY A N 1
ATOM 692 C CA . GLY A 1 87 ? 12.961 -3.282 -23.272 1.00 86.19 87 GLY A CA 1
ATOM 693 C C . GLY A 1 87 ? 14.419 -2.873 -23.504 1.00 86.19 87 GLY A C 1
ATOM 694 O O . GLY A 1 87 ? 14.859 -2.877 -24.645 1.00 86.19 87 GLY A O 1
ATOM 695 N N . VAL A 1 88 ? 15.171 -2.538 -22.449 1.00 83.19 88 VAL A N 1
ATOM 696 C CA . VAL A 1 88 ? 16.596 -2.166 -22.557 1.00 83.19 88 VAL A CA 1
ATOM 697 C C . VAL A 1 88 ? 17.510 -3.390 -22.650 1.00 83.19 88 VAL A C 1
ATOM 699 O O . VAL A 1 88 ? 18.520 -3.336 -23.343 1.00 83.19 88 VAL A O 1
ATOM 702 N N . TYR A 1 89 ? 17.189 -4.477 -21.942 1.00 80.62 89 TYR A N 1
ATOM 703 C CA . TYR A 1 89 ? 18.117 -5.605 -21.767 1.00 80.62 89 TYR A CA 1
ATOM 704 C C . TYR A 1 89 ? 17.704 -6.907 -22.472 1.00 80.62 89 TYR A C 1
ATOM 706 O O . TYR A 1 89 ? 18.511 -7.831 -22.517 1.00 80.62 89 TYR A O 1
ATOM 714 N N . HIS A 1 90 ? 16.468 -7.024 -22.971 1.00 76.50 90 HIS A N 1
ATOM 715 C CA . HIS A 1 90 ? 15.923 -8.282 -23.513 1.00 76.50 90 HIS A CA 1
ATOM 716 C C . HIS A 1 90 ? 15.255 -8.136 -24.893 1.00 76.50 90 HIS A C 1
ATOM 718 O O . HIS A 1 90 ? 14.482 -9.013 -25.286 1.00 76.50 90 HIS A O 1
ATOM 724 N N . VAL A 1 91 ? 15.533 -7.047 -25.617 1.00 61.81 91 VAL A N 1
ATOM 725 C CA . VAL A 1 91 ? 15.121 -6.833 -27.017 1.00 61.81 91 VAL A CA 1
ATOM 726 C C . VAL A 1 91 ? 16.357 -6.667 -27.885 1.00 61.81 91 VAL A C 1
ATOM 728 O O . VAL A 1 91 ? 17.303 -5.997 -27.416 1.00 61.81 91 VAL A O 1
#

pLDDT: mean 84.64, std 17.95, range [34.75, 96.69]

Sequence (91 aa):
AISDSNTAQQRFGLDNINYIRNSVKATVDAYDGKVTLYAWDETDPVLQTWQKVYPSTLKPISDMSADLMSHVRYPTDLFKVQRAILGVYHV

Secondary structure (DSSP, 8-state):
-----------S-GGG-------EEEEE-TTT--EEEEE--TT-HHHHHHHHH-TTSEEEGGGS-HHHHHH----HHHHHHHHHHHHHH--